Protein AF-A0A928W8H0-F1 (afdb_monomer)

Structure (mmCIF, N/CA/C/O backbone):
data_AF-A0A928W8H0-F1
#
_entry.id   AF-A0A928W8H0-F1
#
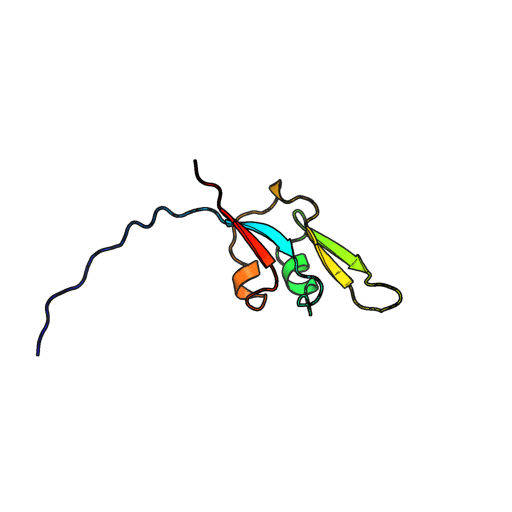loop_
_atom_site.group_PDB
_atom_site.id
_atom_site.type_symbol
_atom_site.label_atom_id
_atom_site.label_alt_id
_atom_site.label_comp_id
_atom_site.label_asym_id
_atom_site.label_entity_id
_atom_site.label_seq_id
_atom_site.pdbx_PDB_ins_code
_atom_site.Cartn_x
_atom_site.Cartn_y
_atom_site.Cartn_z
_atom_site.occupancy
_atom_site.B_iso_or_equiv
_atom_site.auth_seq_id
_atom_site.auth_comp_id
_atom_site.auth_asym_id
_atom_site.auth_atom_id
_atom_site.pdbx_PDB_model_num
ATOM 1 N N . MET A 1 1 ? 19.438 -43.300 8.780 1.00 40.69 1 MET A N 1
ATOM 2 C CA . MET A 1 1 ? 20.282 -42.301 8.090 1.00 40.69 1 MET A CA 1
ATOM 3 C C . MET A 1 1 ? 19.969 -42.374 6.604 1.00 40.69 1 MET A C 1
ATOM 5 O O . MET A 1 1 ? 20.597 -43.156 5.910 1.00 40.69 1 MET A O 1
ATOM 9 N N . ASN A 1 2 ? 19.001 -41.592 6.123 1.00 42.88 2 ASN A N 1
ATOM 10 C CA . ASN A 1 2 ? 18.731 -41.468 4.690 1.00 42.88 2 ASN A CA 1
ATOM 11 C C . ASN A 1 2 ? 19.028 -40.022 4.294 1.00 42.88 2 ASN A C 1
ATOM 13 O O . ASN A 1 2 ? 18.216 -39.128 4.508 1.00 42.88 2 ASN A O 1
ATOM 17 N N . LYS A 1 3 ? 20.243 -39.792 3.792 1.00 59.78 3 LYS A N 1
ATOM 18 C CA . LYS A 1 3 ? 20.521 -38.652 2.908 1.00 59.78 3 LYS A CA 1
ATOM 19 C C . LYS A 1 3 ? 19.996 -39.004 1.510 1.00 59.78 3 LYS A C 1
ATOM 21 O O . LYS A 1 3 ? 19.805 -40.196 1.285 1.00 59.78 3 LYS A O 1
ATOM 26 N N . ILE A 1 4 ? 19.882 -37.999 0.620 1.00 56.38 4 ILE A N 1
ATOM 27 C CA . ILE A 1 4 ? 19.378 -38.003 -0.786 1.00 56.38 4 ILE A CA 1
ATOM 28 C C . ILE A 1 4 ? 17.954 -37.374 -0.787 1.00 56.38 4 ILE A C 1
ATOM 30 O O . ILE A 1 4 ? 17.008 -38.054 -0.425 1.00 56.38 4 ILE A O 1
ATOM 34 N N . ASN A 1 5 ? 17.682 -36.077 -1.046 1.00 46.88 5 ASN A N 1
ATOM 35 C CA . ASN A 1 5 ? 18.264 -35.096 -1.978 1.00 46.88 5 ASN A CA 1
ATOM 36 C C . ASN A 1 5 ? 17.894 -33.632 -1.627 1.00 46.88 5 ASN A C 1
ATOM 38 O O . ASN A 1 5 ? 16.731 -33.332 -1.391 1.00 46.88 5 ASN A O 1
ATOM 42 N N . ASN A 1 6 ? 18.849 -32.710 -1.733 1.00 64.56 6 ASN A N 1
ATOM 43 C CA . ASN A 1 6 ? 18.645 -31.296 -2.096 1.00 64.56 6 ASN A CA 1
ATOM 44 C C . ASN A 1 6 ? 19.843 -30.981 -3.013 1.00 64.56 6 ASN A C 1
ATOM 46 O O . ASN A 1 6 ? 20.944 -31.365 -2.600 1.00 64.56 6 ASN A O 1
ATOM 50 N N . PRO A 1 7 ? 19.716 -30.409 -4.233 1.00 57.00 7 PRO A N 1
ATOM 51 C CA . PRO A 1 7 ? 19.218 -29.042 -4.425 1.00 57.00 7 PRO A CA 1
ATOM 52 C C . PRO A 1 7 ? 18.552 -28.765 -5.793 1.00 57.00 7 PRO A C 1
ATOM 54 O O . PRO A 1 7 ? 19.186 -28.865 -6.841 1.00 57.00 7 PRO A O 1
ATOM 57 N N . ALA A 1 8 ? 17.303 -28.303 -5.799 1.00 50.31 8 ALA A N 1
ATOM 58 C CA . ALA A 1 8 ? 16.741 -27.629 -6.967 1.00 50.31 8 ALA A CA 1
ATOM 59 C C . ALA A 1 8 ? 16.197 -26.276 -6.524 1.00 50.31 8 ALA A C 1
ATOM 61 O O . ALA A 1 8 ? 15.071 -26.156 -6.053 1.00 50.31 8 ALA A O 1
ATOM 62 N N . SER A 1 9 ? 17.042 -25.260 -6.673 1.00 56.22 9 SER A N 1
ATOM 63 C CA . SER A 1 9 ? 16.630 -23.888 -6.927 1.00 56.22 9 SER A CA 1
ATOM 64 C C . SER A 1 9 ? 15.527 -23.901 -7.987 1.00 56.22 9 SER A C 1
ATOM 66 O O . SER A 1 9 ? 15.819 -23.957 -9.185 1.00 56.22 9 SER A O 1
ATOM 68 N N . SER A 1 10 ? 14.261 -23.903 -7.570 1.00 53.03 10 SER A N 1
ATOM 69 C CA . SER A 1 10 ? 13.174 -23.557 -8.469 1.00 53.03 10 SER A CA 1
ATOM 70 C C . SER A 1 10 ? 13.472 -22.133 -8.895 1.00 53.03 10 SER A C 1
ATOM 72 O O . SER A 1 10 ? 13.363 -21.205 -8.097 1.00 53.03 10 SER A O 1
ATOM 74 N N . LYS A 1 11 ? 13.947 -21.964 -10.125 1.00 56.69 11 LYS A N 1
ATOM 75 C CA . LYS A 1 11 ? 14.075 -20.659 -10.758 1.00 56.69 11 LYS A CA 1
ATOM 76 C C . LYS A 1 11 ? 12.648 -20.178 -11.018 1.00 56.69 11 LYS A C 1
ATOM 78 O O . LYS A 1 11 ? 12.174 -20.229 -12.147 1.00 56.69 11 LYS A O 1
ATOM 83 N N . SER A 1 12 ? 11.924 -19.836 -9.952 1.00 63.94 12 SER A N 1
ATOM 84 C CA . SER A 1 12 ? 10.681 -19.098 -10.057 1.00 63.94 12 SER A CA 1
ATOM 85 C C . SER A 1 12 ? 11.064 -17.807 -10.748 1.00 63.94 12 SER A C 1
ATOM 87 O O . SER A 1 12 ? 11.959 -17.086 -10.304 1.00 63.94 12 SER A O 1
ATOM 89 N N . ILE A 1 13 ? 10.465 -17.581 -11.910 1.00 73.81 13 ILE A N 1
ATOM 90 C CA . ILE A 1 13 ? 10.525 -16.277 -12.545 1.00 73.81 13 ILE A CA 1
ATOM 91 C C . ILE A 1 13 ? 9.954 -15.328 -11.494 1.00 73.81 13 ILE A C 1
ATOM 93 O O . ILE A 1 13 ? 8.816 -15.510 -11.06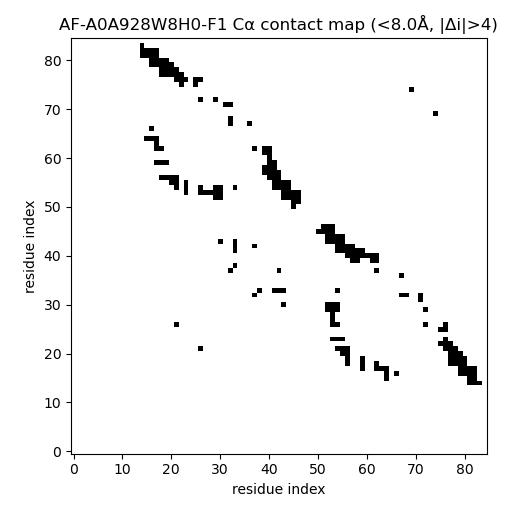5 1.00 73.81 13 ILE A O 1
ATOM 97 N N . TRP A 1 14 ? 10.784 -14.415 -10.991 1.00 75.56 14 TRP A N 1
ATOM 98 C CA . TRP A 1 14 ? 10.306 -13.382 -10.088 1.00 75.56 14 TRP A CA 1
ATOM 99 C C . TRP A 1 14 ? 9.277 -12.557 -10.861 1.00 75.56 14 TRP A C 1
ATOM 101 O O . TRP A 1 14 ? 9.581 -12.055 -11.945 1.00 75.56 14 TRP A O 1
ATOM 111 N N . GLN A 1 15 ? 8.045 -12.532 -10.355 1.00 78.25 15 GLN A N 1
ATOM 112 C CA . GLN A 1 15 ? 6.933 -11.817 -10.963 1.00 78.25 15 GLN A CA 1
ATOM 113 C C . GLN A 1 15 ? 6.651 -10.579 -10.125 1.00 78.25 15 GLN A C 1
ATOM 115 O O . GLN A 1 15 ? 6.254 -10.746 -8.968 1.00 78.25 15 GLN A O 1
ATOM 120 N N . PRO A 1 16 ? 6.828 -9.377 -10.691 1.00 81.69 16 PRO A N 1
ATOM 121 C CA . PRO A 1 16 ? 6.637 -8.158 -9.936 1.00 81.69 16 PRO A CA 1
ATOM 122 C C . PRO A 1 16 ? 5.179 -8.010 -9.499 1.00 81.69 16 PRO A C 1
ATOM 124 O O . PRO A 1 16 ? 4.263 -8.294 -10.285 1.00 81.69 16 PRO A O 1
ATOM 127 N N . GLN A 1 17 ? 4.968 -7.594 -8.250 1.00 84.31 17 GLN A N 1
ATOM 128 C CA . GLN A 1 17 ? 3.644 -7.401 -7.659 1.00 84.31 17 GLN A CA 1
ATOM 129 C C . GLN A 1 17 ? 3.450 -5.931 -7.302 1.00 84.31 17 GLN A C 1
ATOM 131 O O . GLN A 1 17 ? 4.165 -5.357 -6.485 1.00 84.31 17 GLN A O 1
ATOM 136 N N . PHE A 1 18 ? 2.437 -5.310 -7.893 1.00 86.19 18 PHE A N 1
ATOM 137 C CA . PHE A 1 18 ? 2.145 -3.899 -7.663 1.00 86.19 18 PHE A CA 1
ATOM 138 C C . PHE A 1 18 ? 0.788 -3.755 -6.996 1.00 86.19 18 PHE A C 1
ATOM 140 O O . PHE A 1 18 ? -0.146 -4.480 -7.334 1.00 86.19 18 PHE A O 1
ATOM 147 N N . ILE A 1 19 ? 0.663 -2.826 -6.044 1.00 86.06 19 ILE A N 1
ATOM 148 C CA . ILE A 1 19 ? -0.617 -2.616 -5.357 1.00 86.06 19 ILE A CA 1
ATOM 149 C C . ILE A 1 19 ? -1.638 -2.046 -6.342 1.00 86.06 19 ILE A C 1
ATOM 151 O O . ILE A 1 19 ? -1.389 -1.030 -6.992 1.00 86.06 19 ILE A O 1
ATOM 155 N N . GLU A 1 20 ? -2.792 -2.703 -6.412 1.00 85.44 20 GLU A N 1
ATOM 156 C CA . GLU A 1 20 ? -3.945 -2.281 -7.202 1.00 85.44 20 GLU A CA 1
ATOM 157 C C . GLU A 1 20 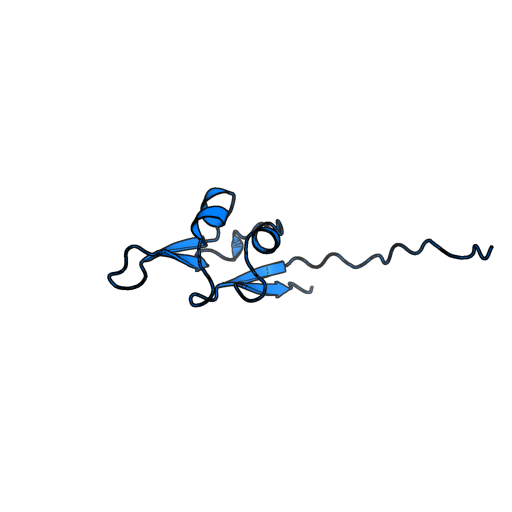? -4.935 -1.512 -6.326 1.00 85.44 20 GLU A C 1
ATOM 159 O O . GLU A 1 20 ? -5.248 -0.353 -6.597 1.00 85.44 20 GLU A O 1
ATOM 164 N N . GLU A 1 21 ? -5.371 -2.127 -5.224 1.00 85.62 21 GLU A N 1
ATOM 165 C CA . GLU A 1 21 ? -6.337 -1.543 -4.298 1.00 85.62 21 GLU A CA 1
ATOM 166 C C . GLU A 1 21 ? -5.975 -1.819 -2.835 1.00 85.62 21 GLU A C 1
ATOM 168 O O . GLU A 1 21 ? -5.234 -2.744 -2.496 1.00 85.62 21 GLU A O 1
ATOM 173 N N . ILE A 1 22 ? -6.528 -0.988 -1.948 1.00 85.88 22 ILE A N 1
ATOM 174 C CA . ILE A 1 22 ? -6.410 -1.124 -0.494 1.00 85.88 22 ILE A CA 1
ATOM 175 C C . ILE A 1 22 ? -7.812 -1.271 0.085 1.00 85.88 22 ILE A C 1
ATOM 177 O O . ILE A 1 22 ? -8.686 -0.428 -0.143 1.00 85.88 22 ILE A O 1
ATOM 181 N N . ASN A 1 23 ? -8.014 -2.322 0.875 1.00 8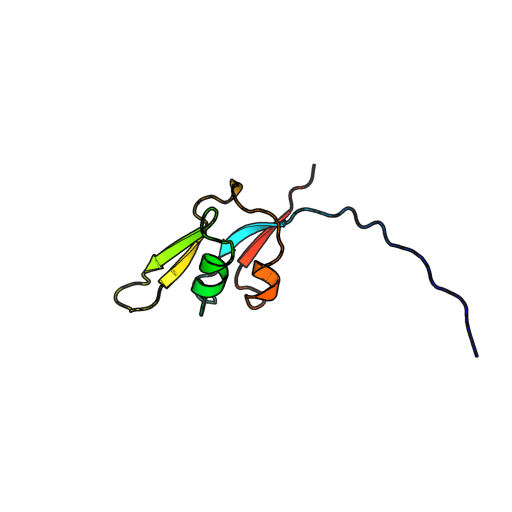5.06 23 ASN A N 1
ATOM 182 C CA . ASN A 1 23 ? -9.254 -2.544 1.595 1.00 85.06 23 ASN A CA 1
ATOM 183 C C . ASN A 1 23 ? -9.331 -1.610 2.808 1.00 85.06 23 ASN A C 1
ATOM 185 O O . ASN A 1 23 ? -8.678 -1.816 3.832 1.00 85.06 23 ASN A O 1
ATOM 189 N N . ARG A 1 24 ? -10.176 -0.586 2.694 1.00 79.00 24 ARG A N 1
ATOM 190 C CA . ARG A 1 24 ? -10.356 0.448 3.720 1.00 79.00 24 ARG A CA 1
ATOM 191 C C . ARG A 1 24 ? -10.950 -0.076 5.029 1.00 79.00 24 ARG A C 1
ATOM 193 O O . ARG A 1 24 ? -10.698 0.536 6.059 1.00 79.00 24 ARG A O 1
ATOM 200 N N . ASP A 1 25 ? -11.668 -1.197 5.004 1.00 78.25 25 ASP A N 1
ATOM 201 C CA . ASP A 1 25 ? -12.284 -1.784 6.202 1.00 78.25 25 ASP A CA 1
ATOM 202 C C . ASP A 1 25 ? -11.267 -2.560 7.055 1.00 78.25 25 ASP A C 1
ATOM 204 O O . ASP A 1 25 ? -11.468 -2.757 8.252 1.00 78.25 25 ASP A O 1
ATOM 208 N N . VAL A 1 26 ? -10.160 -2.989 6.439 1.00 76.44 26 VAL A N 1
ATOM 209 C CA . VAL A 1 26 ? -9.076 -3.755 7.082 1.00 76.44 26 VAL A CA 1
ATOM 210 C C . VAL A 1 26 ? -7.860 -2.869 7.381 1.00 76.44 26 VAL A C 1
ATOM 212 O O . VAL A 1 26 ? -7.019 -3.220 8.208 1.00 76.44 26 VAL A O 1
ATOM 215 N N . CYS A 1 27 ? -7.764 -1.706 6.734 1.00 70.44 27 CYS A N 1
ATOM 216 C CA . CYS A 1 27 ? -6.645 -0.779 6.863 1.00 70.44 27 CYS A CA 1
ATOM 217 C C . CYS A 1 27 ? -6.699 -0.021 8.202 1.00 70.44 27 CYS A C 1
ATOM 219 O O . CYS A 1 27 ? -7.123 1.132 8.281 1.00 70.44 27 CYS A O 1
ATOM 221 N N . LEU A 1 28 ? -6.267 -0.692 9.266 1.00 66.00 28 LEU A N 1
ATOM 222 C CA . LEU A 1 28 ? -5.975 -0.110 10.571 1.00 66.00 28 LEU A CA 1
ATOM 223 C C . LEU A 1 28 ? -4.451 0.099 10.632 1.00 66.00 28 LEU A C 1
ATOM 225 O O . LEU A 1 28 ? -3.701 -0.833 10.362 1.00 66.00 28 LEU A O 1
ATOM 229 N N . ASP A 1 29 ? -3.997 1.321 10.921 1.00 65.75 29 ASP A N 1
ATOM 230 C CA . ASP A 1 29 ? -2.572 1.720 10.983 1.00 65.75 29 ASP A CA 1
ATOM 231 C C . ASP A 1 29 ? -1.833 1.803 9.629 1.00 65.75 29 ASP A C 1
ATOM 233 O O . ASP A 1 29 ? -0.671 1.414 9.471 1.00 65.75 29 ASP A O 1
ATOM 237 N N . CYS A 1 30 ? -2.509 2.351 8.614 1.00 69.06 30 CYS A N 1
ATOM 238 C CA . CYS A 1 30 ? -1.937 2.525 7.277 1.00 69.06 30 CYS A CA 1
ATOM 239 C C . CYS A 1 30 ? -0.861 3.609 7.150 1.00 69.06 30 CYS A C 1
ATOM 241 O O . CYS A 1 30 ? -0.154 3.681 6.145 1.00 69.06 30 CYS A O 1
ATOM 243 N N . ASP A 1 31 ? -0.762 4.467 8.149 1.00 72.25 31 ASP A N 1
ATOM 244 C CA . ASP A 1 31 ? 0.190 5.563 8.235 1.00 72.25 31 ASP A CA 1
ATOM 245 C C . ASP A 1 31 ? 1.644 5.071 8.287 1.00 72.25 31 ASP A C 1
ATOM 247 O O . ASP A 1 31 ? 2.510 5.660 7.639 1.00 72.25 31 ASP A O 1
ATOM 251 N N . ARG A 1 32 ? 1.916 3.942 8.952 1.00 75.81 32 ARG A N 1
ATOM 252 C CA . ARG A 1 32 ? 3.281 3.403 9.094 1.00 75.81 32 ARG A CA 1
ATOM 253 C C . ARG A 1 32 ? 3.947 3.086 7.762 1.00 75.81 32 ARG A C 1
ATOM 255 O O . ARG A 1 32 ? 5.098 3.454 7.542 1.00 75.81 32 ARG A O 1
ATOM 262 N N . PHE A 1 33 ? 3.239 2.417 6.855 1.00 75.44 33 PHE A N 1
ATOM 263 C CA . PHE A 1 33 ? 3.791 2.124 5.531 1.00 75.44 33 PHE A CA 1
ATOM 264 C C . PHE A 1 33 ? 3.921 3.401 4.690 1.00 75.44 33 PHE A C 1
ATOM 266 O O . PHE A 1 33 ? 4.929 3.591 3.998 1.00 75.44 33 PHE A O 1
ATOM 273 N N . TYR A 1 34 ? 2.931 4.299 4.776 1.00 76.94 34 TYR A N 1
ATOM 274 C CA . TYR A 1 34 ? 2.980 5.589 4.091 1.00 76.94 34 TYR A CA 1
ATOM 275 C C . TYR A 1 34 ? 4.250 6.367 4.458 1.00 76.94 34 TYR A C 1
ATOM 277 O O . TYR A 1 34 ? 4.901 6.929 3.579 1.00 76.94 34 TYR A O 1
ATOM 285 N N . GLU A 1 35 ? 4.662 6.342 5.727 1.00 73.88 35 GLU A N 1
ATOM 286 C CA . GLU A 1 35 ? 5.863 7.040 6.176 1.00 73.88 35 GLU A CA 1
ATOM 287 C C . GLU A 1 35 ? 7.178 6.440 5.668 1.00 73.88 35 GLU A C 1
ATOM 289 O O . GLU A 1 35 ? 8.105 7.205 5.372 1.00 73.88 35 GLU A O 1
ATOM 294 N N . ILE A 1 36 ? 7.248 5.109 5.567 1.00 75.69 36 ILE A N 1
ATOM 295 C CA . ILE A 1 36 ? 8.464 4.359 5.220 1.00 75.69 36 ILE A CA 1
ATOM 296 C C . ILE A 1 36 ? 8.751 4.409 3.717 1.00 75.69 36 ILE A C 1
ATOM 298 O O . ILE A 1 36 ? 9.899 4.588 3.317 1.00 75.69 36 ILE A O 1
ATOM 302 N N . GLY A 1 37 ? 7.727 4.261 2.877 1.00 68.31 37 GLY A N 1
ATOM 303 C CA . GLY A 1 37 ? 7.938 4.154 1.429 1.00 68.31 37 GLY A CA 1
ATOM 304 C C . GLY A 1 37 ? 6.724 4.463 0.566 1.00 68.31 37 GLY A C 1
ATOM 305 O O . GLY A 1 37 ? 6.849 4.534 -0.654 1.00 68.31 37 GLY A O 1
ATOM 306 N N . GLY A 1 38 ? 5.554 4.688 1.168 1.00 69.75 38 GLY A N 1
ATOM 307 C CA . GLY A 1 38 ? 4.317 4.859 0.419 1.00 69.75 38 GLY A CA 1
ATOM 308 C C . GLY A 1 38 ? 4.039 6.268 -0.120 1.00 69.75 38 GLY A C 1
ATOM 309 O O . GLY A 1 38 ? 3.048 6.451 -0.816 1.00 69.75 38 GLY A O 1
ATOM 310 N N . ARG A 1 39 ? 4.867 7.280 0.169 1.00 73.81 39 ARG A N 1
ATOM 311 C CA . ARG A 1 39 ? 4.500 8.697 -0.073 1.00 73.81 39 ARG A CA 1
ATOM 312 C C . ARG A 1 39 ? 4.216 9.074 -1.527 1.00 73.81 39 ARG A C 1
ATOM 314 O O . ARG A 1 39 ? 3.498 10.035 -1.768 1.00 73.81 39 ARG A O 1
ATOM 321 N N . ASN A 1 40 ? 4.800 8.345 -2.471 1.00 81.44 40 ASN A N 1
ATOM 322 C CA . ASN A 1 40 ? 4.652 8.621 -3.898 1.00 81.44 40 ASN A CA 1
ATOM 323 C C . ASN A 1 40 ? 3.471 7.840 -4.489 1.00 81.44 40 ASN A C 1
ATOM 325 O O . ASN A 1 40 ? 2.624 8.410 -5.169 1.00 81.44 40 ASN A O 1
ATOM 329 N N . ALA A 1 41 ? 3.365 6.550 -4.160 1.00 85.88 41 ALA A N 1
ATOM 330 C CA . ALA A 1 41 ? 2.330 5.677 -4.705 1.00 85.88 41 ALA A CA 1
ATOM 331 C C . ALA A 1 41 ? 0.974 5.777 -3.987 1.00 85.88 41 ALA A C 1
ATOM 333 O O . ALA A 1 41 ? -0.064 5.447 -4.564 1.00 85.88 41 ALA A O 1
ATOM 334 N N . PHE A 1 42 ? 0.953 6.255 -2.744 1.00 87.69 42 PHE A N 1
ATOM 335 C CA . PHE A 1 42 ? -0.228 6.253 -1.887 1.00 87.69 42 PHE A CA 1
ATOM 336 C C . PHE A 1 42 ? -0.538 7.643 -1.340 1.00 87.69 42 PHE A C 1
ATOM 338 O O . PHE A 1 42 ? 0.276 8.559 -1.403 1.00 87.69 42 PHE A O 1
ATOM 345 N N . LYS A 1 43 ? -1.736 7.801 -0.780 1.00 87.88 43 LYS A N 1
ATOM 346 C CA . LYS A 1 43 ? -2.175 9.000 -0.059 1.00 87.88 43 LYS A CA 1
ATOM 347 C C . LYS A 1 43 ? -3.019 8.610 1.147 1.00 87.88 43 LYS A C 1
ATOM 349 O O . LYS A 1 43 ? -3.785 7.648 1.084 1.00 87.88 43 LYS A O 1
ATOM 354 N N . LEU A 1 44 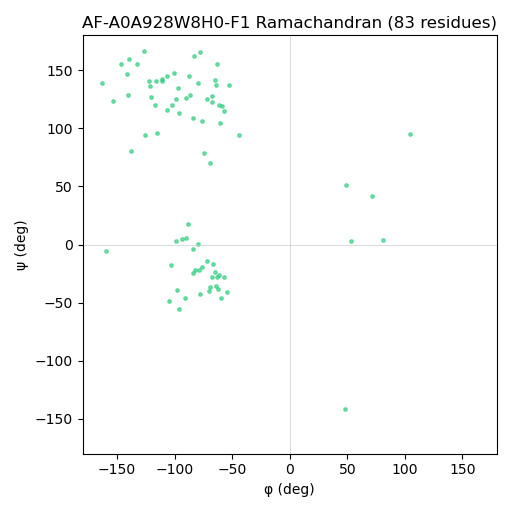? -2.929 9.394 2.217 1.00 87.56 44 LEU A N 1
ATOM 355 C CA . LEU A 1 44 ? -3.830 9.283 3.362 1.00 87.56 44 LEU A CA 1
ATOM 356 C C . LEU A 1 44 ? -5.084 10.128 3.113 1.00 87.56 44 LEU A C 1
ATOM 358 O O . LEU A 1 44 ? -4.990 11.307 2.769 1.00 87.56 44 LEU A O 1
ATOM 362 N N . GLN A 1 45 ? -6.258 9.530 3.285 1.00 85.44 45 GLN A N 1
ATOM 363 C CA . GLN A 1 45 ? -7.552 10.198 3.189 1.00 85.44 45 GLN A CA 1
ATOM 364 C C . GLN A 1 45 ? -8.315 10.05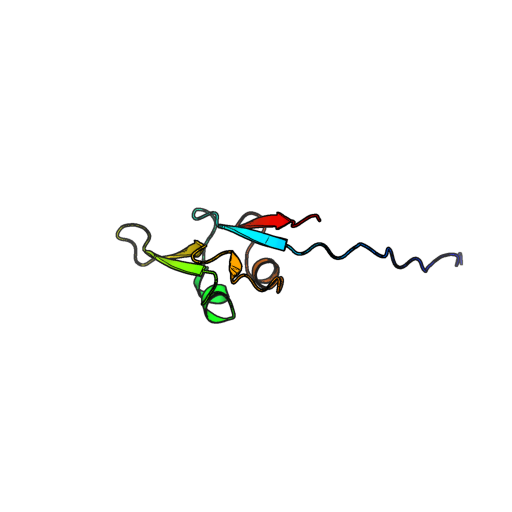5 4.510 1.00 85.44 45 GLN A C 1
ATOM 366 O O . GLN A 1 45 ? -8.321 8.970 5.087 1.00 85.44 45 GLN A O 1
ATOM 371 N N . PRO A 1 46 ? -8.960 11.123 5.008 1.00 84.81 46 PRO A N 1
ATOM 372 C CA . PRO A 1 46 ? -9.794 11.032 6.201 1.00 84.81 46 PRO A CA 1
ATOM 373 C C . PRO A 1 46 ? -11.009 10.128 5.953 1.00 84.81 46 PRO A C 1
ATOM 375 O O . PRO A 1 46 ? -11.593 10.165 4.867 1.00 84.81 46 PRO A O 1
ATOM 378 N N . ILE A 1 47 ? -11.391 9.339 6.961 1.00 83.62 47 ILE A N 1
ATOM 379 C CA . ILE A 1 47 ? -12.660 8.601 6.959 1.00 83.62 47 ILE A CA 1
ATOM 380 C C . ILE A 1 47 ? -13.692 9.421 7.731 1.00 83.62 47 ILE A C 1
ATOM 382 O O . ILE A 1 47 ? -13.589 9.564 8.956 1.00 83.62 47 ILE A O 1
ATOM 386 N N . ASP A 1 48 ? -14.702 9.920 7.023 1.00 82.56 48 ASP A N 1
ATOM 387 C CA . ASP A 1 48 ? -15.832 10.657 7.591 1.00 82.56 48 ASP A CA 1
ATOM 388 C C . ASP A 1 48 ? -15.398 11.765 8.578 1.00 82.56 48 ASP A C 1
ATOM 390 O O . ASP A 1 48 ? -14.392 12.446 8.380 1.00 82.56 48 ASP A O 1
ATOM 394 N N . ASN A 1 49 ? -16.160 11.946 9.661 1.00 79.62 49 ASN A N 1
ATOM 395 C CA . ASN A 1 49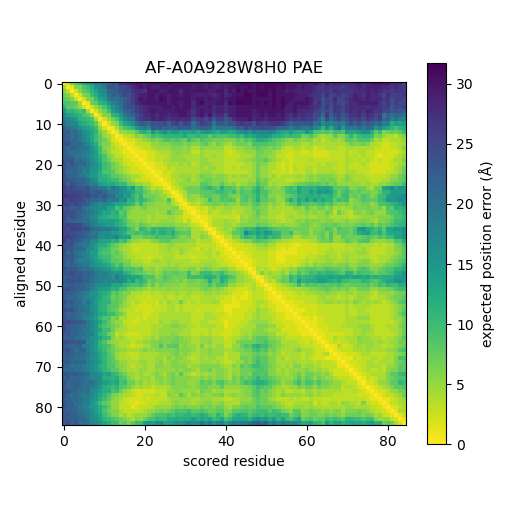 ? -15.860 12.870 10.758 1.00 79.62 49 ASN A CA 1
ATOM 396 C C . ASN A 1 49 ? -14.991 12.228 11.855 1.00 79.62 49 ASN A C 1
ATOM 398 O O . ASN A 1 49 ? -14.967 12.705 12.994 1.00 79.62 49 ASN A O 1
ATOM 402 N N . SER A 1 50 ? -14.324 11.112 11.557 1.00 77.06 50 SER A N 1
ATOM 403 C CA . SER A 1 50 ? -13.423 10.469 12.508 1.00 77.06 50 SER A CA 1
ATOM 404 C C . SER A 1 50 ? -12.038 11.124 12.473 1.00 77.06 50 SER A C 1
ATOM 406 O O . SER A 1 50 ? -11.673 11.818 11.528 1.00 77.06 50 SER A O 1
ATOM 408 N N . LYS A 1 51 ? -11.232 10.893 13.515 1.00 78.69 51 LYS A N 1
ATOM 409 C CA . LYS A 1 51 ? -9.803 11.256 13.496 1.00 78.69 51 LYS A CA 1
ATOM 410 C C . LYS A 1 51 ? -8.948 10.237 12.729 1.00 78.69 51 LYS A C 1
ATOM 412 O O . LYS A 1 51 ? -7.733 10.396 12.682 1.00 78.69 51 LYS A O 1
ATOM 417 N N . HIS A 1 52 ? -9.560 9.190 12.177 1.00 79.75 52 HIS A N 1
ATOM 418 C CA . HIS A 1 52 ? -8.853 8.132 11.471 1.00 79.75 52 HIS A CA 1
ATOM 419 C C . HIS A 1 52 ? -8.668 8.489 9.997 1.00 79.75 52 HIS A C 1
ATOM 421 O O . HIS A 1 52 ? -9.525 9.110 9.361 1.00 79.75 52 HIS A O 1
ATOM 427 N N . GLN A 1 53 ? -7.529 8.073 9.454 1.00 83.56 53 GLN A N 1
ATOM 428 C CA . GLN A 1 53 ? -7.198 8.206 8.044 1.00 83.56 53 GLN A CA 1
ATOM 429 C C . GLN A 1 53 ? -6.914 6.821 7.473 1.00 83.56 53 GLN A C 1
ATOM 431 O O . GLN A 1 53 ? -6.272 6.000 8.123 1.00 83.56 53 GLN A O 1
ATOM 436 N N . VAL A 1 54 ? -7.368 6.581 6.248 1.00 83.50 54 VAL A N 1
ATOM 437 C CA . VAL A 1 54 ? -7.049 5.378 5.474 1.00 83.50 54 VAL A CA 1
ATOM 438 C C . VAL A 1 54 ? -6.079 5.710 4.368 1.00 83.50 54 VAL A C 1
ATOM 440 O O . VAL A 1 54 ? -6.150 6.775 3.752 1.00 83.50 54 VAL A O 1
ATOM 443 N N . MET A 1 55 ? -5.186 4.771 4.085 1.00 85.38 55 MET A N 1
ATOM 444 C CA . MET A 1 55 ? -4.348 4.852 2.905 1.00 85.38 55 MET A CA 1
ATOM 445 C C . MET A 1 55 ? -5.137 4.405 1.677 1.00 85.38 55 MET A C 1
ATOM 447 O O . MET A 1 55 ? -5.900 3.444 1.713 1.00 85.38 55 MET A O 1
ATOM 451 N N . THR A 1 56 ? -4.946 5.118 0.579 1.00 86.31 56 THR A N 1
ATOM 452 C CA . THR A 1 56 ? -5.504 4.793 -0.733 1.00 86.31 56 THR A CA 1
ATOM 453 C C . THR A 1 56 ? -4.405 4.901 -1.774 1.00 86.31 56 THR A C 1
ATOM 455 O O . THR A 1 56 ? -3.420 5.619 -1.576 1.00 86.31 56 THR A O 1
ATOM 458 N N . VAL A 1 57 ? -4.564 4.187 -2.882 1.00 87.44 57 VAL A N 1
ATOM 459 C CA . VAL A 1 57 ? -3.634 4.262 -4.008 1.00 87.44 57 VAL A CA 1
ATOM 460 C C . VAL A 1 57 ? -3.829 5.607 -4.711 1.00 87.44 57 VAL A C 1
ATOM 462 O O . VAL A 1 57 ? -4.951 5.987 -5.048 1.00 87.44 57 VAL A O 1
ATOM 465 N N . ALA A 1 58 ? -2.747 6.367 -4.860 1.00 89.00 58 ALA A N 1
ATOM 466 C CA . ALA A 1 58 ? -2.744 7.665 -5.529 1.00 89.00 58 ALA A CA 1
ATOM 467 C C . ALA A 1 58 ? -2.120 7.564 -6.923 1.00 89.00 58 ALA A C 1
ATOM 469 O O . ALA A 1 58 ? -2.726 8.026 -7.883 1.00 89.00 58 ALA A O 1
ATOM 470 N N . ASN A 1 59 ? -0.948 6.929 -7.000 1.00 88.31 59 ASN A N 1
ATOM 471 C CA . ASN A 1 59 ? -0.128 6.793 -8.201 1.00 88.31 59 ASN A CA 1
ATOM 472 C C . ASN A 1 59 ? 0.415 5.349 -8.263 1.00 88.31 59 ASN A C 1
ATOM 474 O O . ASN A 1 59 ? 1.540 5.093 -7.815 1.00 88.31 59 ASN A O 1
ATOM 478 N N . PRO A 1 60 ? -0.378 4.365 -8.725 1.00 84.56 60 PRO A N 1
ATOM 479 C CA . PRO A 1 60 ? 0.033 2.956 -8.738 1.00 84.56 60 PRO A CA 1
ATOM 480 C C . PRO A 1 60 ? 1.332 2.711 -9.524 1.00 84.56 60 PRO A C 1
ATOM 482 O O . PRO A 1 60 ? 2.103 1.817 -9.187 1.00 84.56 60 PRO A O 1
ATOM 485 N N . GLU A 1 61 ? 1.628 3.540 -10.524 1.00 84.81 61 GLU A N 1
ATOM 486 C CA . GLU A 1 61 ? 2.850 3.504 -11.330 1.00 84.81 61 GLU A CA 1
ATOM 487 C C . GLU A 1 61 ? 4.125 3.858 -10.552 1.00 84.81 61 GLU A C 1
ATOM 489 O O . GLU A 1 61 ? 5.229 3.579 -11.012 1.00 84.81 61 GLU A O 1
ATOM 494 N N . GLN A 1 62 ? 3.990 4.476 -9.375 1.00 86.50 62 GLN A N 1
ATOM 495 C CA . GLN A 1 62 ? 5.112 4.792 -8.489 1.00 86.50 62 GLN A CA 1
ATOM 496 C C . GLN A 1 62 ? 5.359 3.700 -7.440 1.00 86.50 62 GLN A C 1
ATOM 498 O O . GLN A 1 62 ? 6.203 3.872 -6.556 1.00 86.50 62 GLN A O 1
ATOM 503 N N . CYS A 1 63 ? 4.624 2.586 -7.503 1.00 86.69 63 CYS A N 1
ATOM 504 C CA . CYS A 1 63 ? 4.868 1.426 -6.658 1.00 86.69 63 CYS A CA 1
ATOM 505 C C . CYS A 1 63 ? 6.209 0.781 -7.043 1.00 86.69 63 CYS A C 1
ATOM 507 O O . CYS A 1 63 ? 6.429 0.408 -8.191 1.00 86.69 63 CYS A O 1
ATOM 509 N N . ALA A 1 64 ? 7.115 0.667 -6.070 1.00 83.69 64 ALA A N 1
ATOM 510 C CA . ALA A 1 64 ? 8.490 0.223 -6.297 1.00 83.69 64 ALA A CA 1
ATOM 511 C C . ALA A 1 64 ? 8.693 -1.297 -6.186 1.00 83.69 64 ALA A C 1
ATOM 513 O O . ALA A 1 64 ? 9.842 -1.728 -6.202 1.00 83.69 64 ALA A O 1
ATOM 514 N N . ASP A 1 65 ? 7.616 -2.076 -6.022 1.00 82.44 65 ASP A N 1
ATOM 515 C CA . ASP A 1 65 ? 7.677 -3.537 -5.862 1.00 82.44 65 ASP A CA 1
ATOM 516 C C . ASP A 1 65 ? 8.710 -3.971 -4.803 1.00 82.44 65 ASP A C 1
ATOM 518 O O . ASP A 1 65 ? 9.652 -4.726 -5.035 1.00 82.44 65 ASP A O 1
ATOM 522 N N . CYS A 1 66 ? 8.595 -3.351 -3.626 1.00 83.38 66 CYS A N 1
ATOM 523 C CA . CYS A 1 66 ? 9.547 -3.508 -2.530 1.00 83.38 66 CYS A CA 1
ATOM 524 C C . CYS A 1 66 ? 9.087 -4.502 -1.456 1.00 83.38 66 CYS A C 1
ATOM 526 O O . CYS A 1 66 ? 9.742 -4.604 -0.420 1.00 83.38 66 CYS A O 1
ATOM 528 N N . ASP A 1 67 ? 7.935 -5.153 -1.650 1.00 78.69 67 ASP A N 1
ATOM 529 C CA . ASP A 1 67 ? 7.271 -6.073 -0.714 1.00 78.69 67 ASP A CA 1
ATOM 530 C C . ASP A 1 67 ? 7.014 -5.533 0.709 1.00 78.69 67 ASP A C 1
ATOM 532 O O . ASP A 1 67 ? 6.463 -6.237 1.555 1.00 78.69 67 ASP A O 1
ATOM 536 N N . ALA A 1 68 ? 7.332 -4.272 1.011 1.00 80.25 68 ALA A N 1
ATOM 537 C CA . ALA A 1 68 ? 7.202 -3.727 2.362 1.00 80.25 68 ALA A CA 1
ATOM 538 C C . ALA A 1 68 ? 5.744 -3.703 2.859 1.00 80.25 68 ALA A C 1
ATOM 540 O O . ALA A 1 68 ? 5.499 -3.831 4.058 1.00 80.25 68 ALA A O 1
ATOM 541 N N . CYS A 1 69 ? 4.769 -3.597 1.950 1.00 76.12 69 CYS A N 1
ATOM 542 C CA . CYS A 1 69 ? 3.346 -3.686 2.277 1.00 76.12 69 CYS A CA 1
ATOM 543 C C . CYS A 1 69 ? 3.001 -5.060 2.863 1.00 76.12 69 CYS A C 1
ATOM 545 O O . CYS A 1 69 ? 2.263 -5.131 3.843 1.00 76.12 69 CYS A O 1
ATOM 547 N N . THR A 1 70 ? 3.607 -6.131 2.343 1.00 76.94 70 THR A N 1
ATOM 548 C CA . THR A 1 70 ? 3.362 -7.501 2.812 1.00 76.94 70 THR A CA 1
ATOM 549 C C . THR A 1 70 ? 3.869 -7.771 4.216 1.00 76.94 70 THR A C 1
ATOM 551 O O . THR A 1 70 ? 3.303 -8.585 4.936 1.00 76.94 70 THR A O 1
ATOM 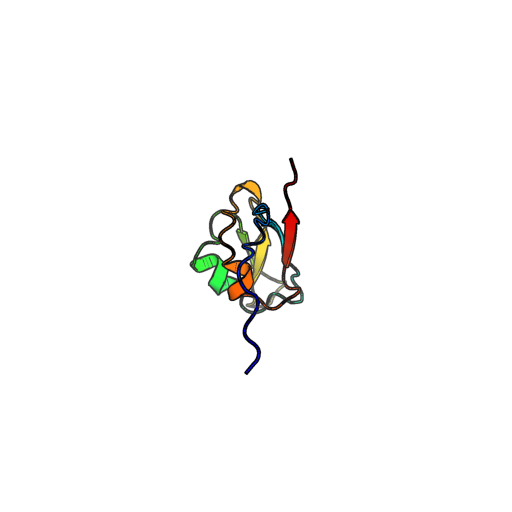554 N N . SER A 1 71 ? 4.914 -7.055 4.629 1.00 78.12 71 SER A N 1
ATOM 555 C CA . SER A 1 71 ? 5.499 -7.200 5.962 1.00 78.12 71 SER A CA 1
ATOM 556 C C . SER A 1 71 ? 4.778 -6.370 7.025 1.00 78.12 71 SER A C 1
ATOM 558 O O . SER A 1 71 ? 4.879 -6.678 8.210 1.00 78.12 71 SER A O 1
ATOM 560 N N . ILE A 1 72 ? 4.097 -5.293 6.622 1.00 78.31 72 ILE A N 1
ATOM 561 C CA . ILE A 1 72 ? 3.475 -4.333 7.546 1.00 78.31 72 ILE A CA 1
ATOM 562 C C . ILE A 1 72 ? 1.988 -4.621 7.741 1.00 78.31 72 ILE A C 1
ATOM 564 O O . ILE A 1 72 ? 1.483 -4.487 8.855 1.00 78.31 72 ILE A O 1
ATOM 568 N N . TYR A 1 73 ? 1.288 -4.999 6.676 1.00 75.00 73 TYR A N 1
ATOM 569 C CA . TYR A 1 73 ? -0.159 -5.147 6.697 1.00 75.00 73 TYR A CA 1
ATOM 570 C C . TYR A 1 73 ? -0.601 -6.604 6.838 1.00 75.00 73 TYR A C 1
ATOM 572 O O . TYR A 1 73 ? 0.050 -7.496 6.292 1.00 75.00 73 TYR A O 1
ATOM 580 N N . PRO A 1 74 ? -1.741 -6.857 7.509 1.00 74.38 74 PRO A N 1
ATOM 581 C CA . PRO A 1 74 ? -2.325 -8.188 7.554 1.00 74.38 74 PRO A CA 1
ATOM 582 C C . PRO A 1 74 ? -2.735 -8.656 6.153 1.00 74.38 74 PRO A C 1
ATOM 584 O O . PRO A 1 74 ? -3.031 -7.855 5.260 1.00 74.38 74 PRO A O 1
ATOM 587 N N . GLU A 1 75 ? -2.792 -9.976 5.981 1.00 71.81 75 GLU A N 1
ATOM 588 C CA . GLU A 1 75 ? -3.364 -10.588 4.784 1.00 71.81 75 GLU A CA 1
ATOM 589 C C . GLU A 1 75 ? -4.787 -10.032 4.551 1.00 71.81 75 GLU A C 1
ATOM 591 O O . GLU A 1 75 ? -5.568 -9.891 5.496 1.00 71.81 75 GLU A O 1
ATOM 596 N N . ASN A 1 76 ? -5.123 -9.715 3.293 1.00 77.19 76 ASN A N 1
ATOM 597 C CA . ASN A 1 76 ? -6.383 -9.094 2.826 1.00 77.19 76 ASN A CA 1
ATOM 598 C C . ASN A 1 76 ? -6.525 -7.565 2.973 1.00 77.19 76 ASN A C 1
ATOM 600 O O . 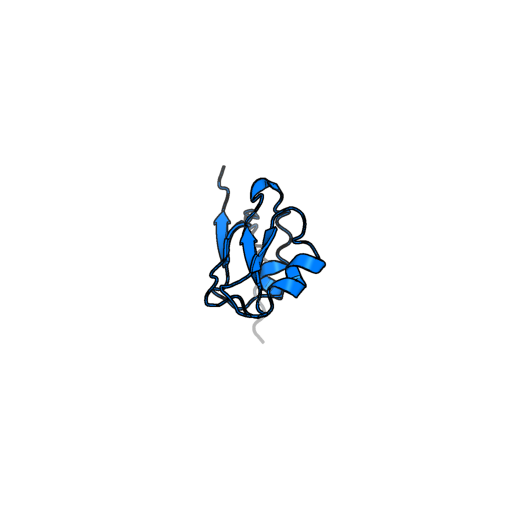ASN A 1 76 ? -7.577 -7.022 2.626 1.00 77.19 76 ASN A O 1
ATOM 604 N N . ALA A 1 77 ? -5.502 -6.846 3.442 1.00 81.62 77 ALA A N 1
ATOM 605 C CA . ALA A 1 77 ? -5.543 -5.380 3.471 1.00 81.62 77 ALA A CA 1
ATOM 606 C C . ALA A 1 77 ? -5.324 -4.728 2.091 1.00 81.62 77 ALA A C 1
ATOM 608 O O . ALA A 1 77 ? -5.681 -3.568 1.895 1.00 81.62 77 ALA A O 1
ATOM 609 N N . TYR A 1 78 ? -4.744 -5.450 1.135 1.00 81.12 78 TYR A N 1
ATOM 610 C CA . TYR A 1 78 ? -4.386 -4.947 -0.191 1.00 81.12 78 TYR A CA 1
ATOM 611 C C . TYR A 1 78 ? -4.537 -6.050 -1.240 1.00 81.12 78 TYR A C 1
ATOM 613 O O . TYR A 1 78 ? -4.453 -7.241 -0.929 1.00 81.12 78 TYR A O 1
ATOM 621 N N . THR A 1 79 ? -4.740 -5.639 -2.486 1.00 85.31 79 THR A N 1
ATOM 622 C CA . THR A 1 79 ? -4.659 -6.502 -3.664 1.00 85.31 79 THR A CA 1
ATOM 623 C C . THR A 1 79 ? -3.436 -6.120 -4.485 1.00 85.31 79 THR A C 1
ATOM 625 O O . THR A 1 79 ? -3.077 -4.944 -4.587 1.00 85.31 79 THR A O 1
ATOM 628 N N . HIS A 1 80 ? -2.780 -7.127 -5.055 1.00 85.81 80 HIS A N 1
ATOM 629 C CA . HIS A 1 80 ? -1.700 -6.926 -6.008 1.00 85.81 80 HIS A CA 1
ATOM 630 C C . HIS A 1 80 ? -2.146 -7.368 -7.393 1.00 85.81 80 HIS A C 1
ATOM 632 O O . HIS A 1 80 ? -2.776 -8.419 -7.530 1.00 85.81 80 HIS A O 1
ATOM 638 N N . TYR A 1 81 ? -1.752 -6.611 -8.410 1.00 84.50 81 TYR A N 1
ATOM 639 C CA . TYR A 1 81 ? -1.745 -7.110 -9.772 1.00 84.50 81 TYR A CA 1
ATOM 640 C C . TYR A 1 81 ? -0.334 -7.582 -10.120 1.00 84.50 81 TYR A C 1
ATOM 642 O O . TYR A 1 81 ? 0.668 -6.917 -9.838 1.00 84.50 81 TYR A O 1
ATOM 650 N N . SER A 1 82 ? -0.259 -8.756 -10.740 1.00 82.00 82 SER A N 1
ATOM 651 C CA . SER A 1 82 ? 0.983 -9.277 -11.295 1.00 82.00 82 SER A CA 1
ATOM 652 C C . SER A 1 82 ? 1.114 -8.802 -12.735 1.00 82.00 82 SER A C 1
ATOM 654 O O . SER A 1 82 ? 0.224 -9.046 -13.553 1.00 82.00 82 SER A O 1
ATOM 656 N N . PHE A 1 83 ? 2.232 -8.173 -13.085 1.00 75.25 83 PHE A N 1
ATOM 657 C CA . PHE A 1 83 ? 2.511 -7.883 -14.488 1.00 75.25 83 PHE A CA 1
ATOM 658 C C . PHE A 1 83 ? 3.142 -9.116 -15.148 1.00 75.25 83 PHE A C 1
ATOM 660 O O . PHE A 1 83 ? 4.283 -9.474 -14.858 1.00 75.25 83 PHE A O 1
ATOM 667 N N . SER A 1 84 ? 2.383 -9.786 -16.017 1.00 69.44 84 SER A N 1
ATOM 668 C CA . SER A 1 84 ? 2.894 -10.862 -16.873 1.00 69.44 84 SER A CA 1
ATOM 669 C C . SER A 1 84 ? 3.101 -10.323 -18.288 1.00 69.44 84 SER A C 1
ATOM 671 O O . SER A 1 84 ? 2.151 -9.833 -18.896 1.00 69.44 84 SER A O 1
ATOM 673 N N . ILE A 1 85 ? 4.343 -10.392 -18.773 1.00 60.53 85 ILE A N 1
ATOM 674 C CA . ILE A 1 85 ? 4.726 -10.117 -20.171 1.00 60.53 85 ILE A CA 1
ATOM 675 C C . ILE A 1 85 ? 4.391 -11.281 -21.099 1.00 60.53 85 ILE A C 1
ATOM 677 O O . ILE A 1 85 ? 4.528 -12.444 -20.655 1.00 60.53 85 ILE A O 1
#

pLDDT: mean 76.15, std 11.03, range [40.69, 89.0]

Foldseek 3Di:
DDDDDDDDPPPPPDWQWFWDWFDQVQFDPVVVVCVVQCVPQWDWDDDDPDPDTGITGDHRVSGPSPCVCVVPGDPPRTHIDTDDD

Mean predicted aligned error: 9.69 Å

Secondary structure (DSSP, 8-state):
----------------EEEEEE-TTT-SSTHHHIIIIITTTEEEEE-TTSS-EEEEES-GGG-----HHHHHSPTTSEEEEE---

Solvent-accessible surface area (backbone atoms only — not comparable to full-atom values): 5508 Å² total; per-residue (Å²): 140,82,83,90,89,85,88,77,84,74,80,66,78,84,67,57,52,35,63,65,49,51,37,66,92,62,41,74,75,37,61,62,54,37,73,76,72,26,65,70,17,30,42,78,42,74,47,82,94,52,96,50,54,32,48,40,70,68,31,55,89,58,50,79,59,73,64,59,64,69,78,74,45,65,92,76,27,57,43,66,47,69,69,80,132

Radius of gyration: 17.35 Å; Cα contacts (8 Å, |Δi|>4): 118; chains: 1; bounding box: 36×55×34 Å

Sequence (85 aa):
MNKINNPASSKSIWQPQFIEEINRDVCLDCDRFYEIGGRNAFKLQPIDNSKHQVMTVANPEQCADCDACTSIYPENAYTHYSFSI

Nearest PDB structures (foldseek):
  2l48-assembly1_B  TM=3.339E-01  e=7.265E-01  Bacillus phage Gamma
  2cpd-assembly1_A  TM=2.706E-01  e=3.949E-01  Homo sapiens
  8esq-assembly1_q  TM=3.758E-01  e=1.813E+00  Schizosaccharomyces pombe
  5y5z-assembly1_N  TM=3.892E-01  e=3.336E+00  Thermus thermophilus HB8
  8i9z-assembly1_CP  TM=3.737E-01  e=4.257E+00  Thermochaetoides thermophila DSM 1495